Protein AF-A0A1A9ZFR9-F1 (afdb_monomer)

Organism: Glossina pallidipes (NCBI:txid7398)

Solvent-accessible surface area (backbone atoms only — not comparable to full-atom values): 8668 Å² total; per-residue (Å²): 141,77,87,86,92,84,90,82,83,82,72,75,74,71,78,72,75,77,77,80,56,54,76,72,30,44,42,69,51,41,51,52,49,42,54,73,74,37,48,95,50,54,90,53,54,63,42,47,57,58,61,72,74,86,90,61,99,68,95,73,93,77,91,70,95,68,90,69,82,75,36,41,26,24,57,50,59,76,65,60,48,71,72,50,46,37,72,64,68,42,72,54,62,69,62,41,51,54,51,47,51,52,52,53,52,53,47,54,52,47,52,53,51,50,52,57,49,51,54,49,51,53,52,49,54,53,53,54,57,58,59,65,70,75,73,81,128

Structure (mmCIF, N/CA/C/O backbone):
data_AF-A0A1A9ZFR9-F1
#
_entry.id   AF-A0A1A9ZFR9-F1
#
loop_
_atom_site.group_PDB
_atom_site.id
_atom_site.type_symbol
_atom_site.label_atom_id
_atom_site.label_alt_id
_atom_site.label_comp_id
_atom_site.label_asym_id
_atom_site.label_entity_id
_atom_site.label_seq_id
_atom_site.pdbx_PDB_ins_code
_atom_site.Cartn_x
_atom_site.Cartn_y
_atom_site.Cartn_z
_atom_site.occupancy
_atom_site.B_iso_or_equiv
_atom_site.auth_seq_id
_atom_site.auth_comp_id
_atom_site.auth_asym_id
_atom_site.auth_atom_id
_atom_site.pdbx_PDB_model_num
ATOM 1 N N . MET A 1 1 ? 39.515 40.453 -29.387 1.00 55.19 1 MET A N 1
ATOM 2 C CA . MET A 1 1 ? 38.392 40.257 -28.450 1.00 55.19 1 MET A CA 1
ATOM 3 C C . MET A 1 1 ? 37.375 39.399 -29.171 1.00 55.19 1 MET A C 1
ATOM 5 O O . MET A 1 1 ? 36.674 39.913 -30.027 1.00 55.19 1 MET A O 1
ATOM 9 N N . VAL A 1 2 ? 37.408 38.094 -28.926 1.00 42.50 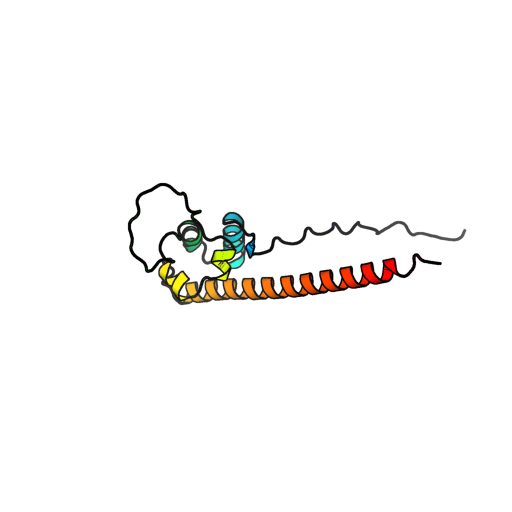2 VAL A N 1
ATOM 10 C CA . VAL A 1 2 ? 36.412 37.130 -29.407 1.00 42.50 2 VAL A CA 1
ATOM 11 C C . VAL A 1 2 ? 36.033 36.269 -28.208 1.00 42.50 2 VAL A C 1
ATOM 13 O O . VAL A 1 2 ? 36.889 35.969 -27.374 1.00 42.50 2 VAL A O 1
ATOM 16 N N . GLU A 1 3 ? 34.734 36.047 -28.077 1.00 44.72 3 GLU A N 1
ATOM 17 C CA . GLU A 1 3 ? 34.026 35.453 -26.945 1.00 44.72 3 GLU A CA 1
ATOM 18 C C . GLU A 1 3 ? 34.426 33.992 -26.698 1.00 44.72 3 GLU A C 1
ATOM 20 O O . GLU A 1 3 ? 34.912 33.331 -27.604 1.00 44.72 3 GLU A O 1
ATOM 25 N N . ASP A 1 4 ? 34.199 33.488 -25.479 1.00 33.16 4 ASP A N 1
ATOM 26 C CA . ASP A 1 4 ? 33.343 32.307 -25.306 1.00 33.16 4 ASP A CA 1
ATOM 27 C C . ASP A 1 4 ? 33.049 32.045 -23.822 1.00 33.16 4 ASP A C 1
ATOM 29 O O . ASP A 1 4 ? 33.881 31.610 -23.023 1.00 33.16 4 ASP A O 1
ATOM 33 N N . THR A 1 5 ? 31.805 32.345 -23.456 1.00 48.91 5 THR A N 1
ATOM 34 C CA . THR A 1 5 ? 31.205 32.059 -22.155 1.00 48.91 5 THR A CA 1
ATOM 35 C C . THR A 1 5 ? 30.488 30.722 -22.250 1.00 48.91 5 THR A C 1
ATOM 37 O O . THR A 1 5 ? 29.351 30.703 -22.698 1.00 48.91 5 THR A O 1
ATOM 40 N N . LEU A 1 6 ? 31.086 29.618 -21.791 1.00 41.97 6 LEU A N 1
ATOM 41 C CA . LEU A 1 6 ? 30.353 28.371 -21.517 1.00 41.97 6 LEU A CA 1
ATOM 42 C C . LEU A 1 6 ? 31.017 27.571 -20.386 1.00 41.97 6 LEU A C 1
ATOM 44 O O . LEU A 1 6 ? 31.750 26.616 -20.616 1.00 41.97 6 LEU A O 1
ATOM 48 N N . ASN A 1 7 ? 30.717 27.920 -19.134 1.00 39.72 7 ASN A N 1
ATOM 49 C CA . ASN A 1 7 ? 30.911 26.990 -18.020 1.00 39.72 7 ASN A CA 1
ATOM 50 C C . ASN A 1 7 ? 29.795 27.112 -16.984 1.00 39.72 7 ASN A C 1
ATOM 52 O O . ASN A 1 7 ? 30.015 27.528 -15.851 1.00 39.72 7 ASN A O 1
ATOM 56 N N . GLN A 1 8 ? 28.580 26.739 -17.375 1.00 41.72 8 GLN A N 1
ATOM 57 C CA . GLN A 1 8 ? 27.535 26.374 -16.427 1.00 41.72 8 GLN A CA 1
ATOM 58 C C . GLN A 1 8 ? 26.699 25.237 -17.009 1.00 41.72 8 GLN A C 1
ATOM 60 O O . GLN A 1 8 ? 26.061 25.393 -18.045 1.00 41.72 8 GLN A O 1
ATOM 65 N N . GLY A 1 9 ? 26.644 24.110 -16.291 1.00 37.25 9 GLY A N 1
ATOM 66 C CA . GLY A 1 9 ? 25.435 23.290 -16.317 1.00 37.25 9 GLY A CA 1
ATOM 67 C C . GLY A 1 9 ? 25.553 21.804 -16.633 1.00 37.25 9 GLY A C 1
ATOM 68 O O . GLY A 1 9 ? 24.588 21.252 -17.143 1.00 37.25 9 GLY A O 1
ATOM 69 N N . SER A 1 10 ? 26.618 21.095 -16.259 1.00 34.97 10 SER A N 1
ATOM 70 C CA . SER A 1 10 ? 26.511 19.638 -16.066 1.00 34.97 10 SER A CA 1
ATOM 71 C C . SER A 1 10 ? 26.351 19.320 -14.579 1.00 34.97 10 SER A C 1
ATOM 73 O O . SER A 1 10 ? 27.204 18.717 -13.932 1.00 34.97 10 SER A O 1
ATOM 75 N N . ARG A 1 11 ? 25.194 19.707 -14.012 1.00 37.78 11 ARG A N 1
ATOM 76 C CA . ARG A 1 11 ? 24.693 19.027 -12.810 1.00 37.78 11 ARG A CA 1
ATOM 77 C C . ARG A 1 11 ? 24.622 17.553 -13.175 1.00 37.78 11 ARG A C 1
ATOM 79 O O . ARG A 1 11 ? 23.746 17.158 -13.945 1.00 37.78 11 ARG A O 1
ATOM 86 N N . LEU A 1 12 ? 25.554 16.766 -12.644 1.00 47.75 12 LEU A N 1
ATOM 87 C CA . LEU A 1 12 ? 25.453 15.319 -12.563 1.00 47.75 12 LEU A CA 1
ATOM 88 C C . LEU A 1 12 ? 24.041 15.038 -12.061 1.00 47.75 12 LEU A C 1
ATOM 90 O O . LEU A 1 12 ? 23.736 15.283 -10.892 1.00 47.75 12 LEU A O 1
ATOM 94 N N . ARG A 1 13 ? 23.139 14.625 -12.961 1.00 39.50 13 ARG A N 1
ATOM 95 C CA . ARG A 1 13 ? 21.837 14.110 -12.561 1.00 39.50 13 ARG A CA 1
ATOM 96 C C . ARG A 1 13 ? 22.176 12.948 -11.651 1.00 39.50 13 ARG A C 1
ATOM 98 O O . ARG A 1 13 ? 22.610 11.903 -12.133 1.00 39.50 13 ARG A O 1
ATOM 105 N N . SER A 1 14 ? 22.061 13.185 -10.344 1.00 43.06 14 SER A N 1
ATOM 106 C CA . SER A 1 14 ? 22.122 12.149 -9.329 1.00 43.06 14 SER A CA 1
ATOM 107 C C . SER A 1 14 ? 21.295 11.006 -9.883 1.00 43.06 14 SER A C 1
ATOM 109 O O . SER A 1 14 ? 20.132 11.222 -10.242 1.00 43.06 14 SER A O 1
ATOM 111 N N . LYS A 1 15 ? 21.928 9.849 -10.106 1.00 50.97 15 LYS A N 1
ATOM 112 C CA . LYS A 1 15 ? 21.227 8.641 -10.528 1.00 50.97 15 LYS A CA 1
ATOM 113 C C . LYS A 1 15 ? 20.201 8.399 -9.431 1.00 50.97 15 LYS A C 1
ATOM 115 O O . LYS A 1 15 ? 20.553 7.855 -8.391 1.00 50.97 15 LYS A O 1
ATOM 120 N N . MET A 1 16 ? 18.980 8.909 -9.611 1.00 55.44 16 MET A N 1
ATOM 121 C CA . MET A 1 16 ? 17.917 8.781 -8.627 1.00 55.44 16 MET A CA 1
ATOM 122 C C . MET A 1 16 ? 17.800 7.290 -8.371 1.00 55.44 16 MET A C 1
ATOM 124 O O . MET A 1 16 ? 17.501 6.535 -9.301 1.00 55.44 16 MET A O 1
ATOM 128 N N . ALA A 1 17 ? 18.156 6.868 -7.157 1.00 69.56 17 ALA A N 1
ATOM 129 C CA . ALA A 1 17 ? 18.157 5.463 -6.805 1.00 69.56 17 ALA A CA 1
ATOM 130 C C . ALA A 1 17 ? 16.782 4.896 -7.160 1.00 69.56 17 ALA A C 1
ATOM 132 O O . ALA A 1 17 ? 15.749 5.500 -6.850 1.00 69.56 17 ALA A O 1
ATOM 133 N N . ARG A 1 18 ? 16.784 3.782 -7.896 1.00 76.88 18 ARG A N 1
ATOM 134 C CA . ARG A 1 18 ? 15.558 3.145 -8.369 1.00 76.88 18 ARG A CA 1
ATOM 135 C C . ARG A 1 18 ? 14.635 2.920 -7.165 1.00 76.88 18 ARG A C 1
ATOM 137 O O . ARG A 1 18 ? 15.104 2.375 -6.163 1.00 76.88 18 ARG A O 1
ATOM 144 N N . PRO A 1 19 ? 13.354 3.322 -7.226 1.00 86.00 19 PRO A N 1
ATOM 145 C CA . PRO A 1 19 ? 12.447 3.075 -6.119 1.00 86.00 19 PRO A CA 1
ATOM 146 C C . PRO A 1 19 ? 12.357 1.575 -5.847 1.00 86.00 19 PRO A C 1
ATOM 148 O O . PRO A 1 19 ? 12.279 0.771 -6.776 1.00 86.00 19 PRO A O 1
ATOM 151 N N . LYS A 1 20 ? 12.380 1.208 -4.567 1.00 90.38 20 LYS A N 1
ATOM 152 C CA . LYS A 1 20 ? 12.290 -0.183 -4.126 1.00 90.38 20 LYS A CA 1
ATOM 153 C C . LYS A 1 20 ? 10.976 -0.805 -4.637 1.00 90.38 20 LYS A C 1
ATOM 155 O O . LYS A 1 20 ? 9.918 -0.245 -4.334 1.00 90.38 20 LYS A O 1
ATOM 160 N N . PRO A 1 21 ? 11.013 -1.930 -5.377 1.00 92.19 21 PRO A N 1
ATOM 161 C CA . PRO A 1 21 ? 9.809 -2.631 -5.815 1.00 92.19 21 PRO A CA 1
ATOM 162 C C . PRO A 1 21 ? 8.914 -3.043 -4.644 1.00 92.19 21 PRO A C 1
ATOM 164 O O . PRO A 1 21 ? 9.419 -3.415 -3.580 1.00 92.19 21 PRO A O 1
ATOM 167 N N . VAL A 1 22 ? 7.592 -3.020 -4.844 1.00 94.25 22 VAL A N 1
ATOM 168 C CA . VAL A 1 22 ? 6.621 -3.297 -3.770 1.00 94.25 22 VAL A CA 1
ATOM 169 C C . VAL A 1 22 ? 6.784 -4.704 -3.205 1.00 94.25 22 VAL A C 1
ATOM 171 O O . VAL A 1 22 ? 6.717 -4.880 -1.996 1.00 94.25 22 VAL A O 1
ATOM 174 N N . TYR A 1 23 ? 7.102 -5.713 -4.019 1.00 90.56 23 TYR A N 1
ATOM 175 C CA . TYR A 1 23 ? 7.311 -7.083 -3.529 1.00 90.56 23 TYR A CA 1
ATOM 176 C C . TYR A 1 23 ? 8.512 -7.240 -2.568 1.00 90.56 23 TYR A C 1
ATOM 178 O O . TYR A 1 23 ? 8.639 -8.286 -1.924 1.00 90.56 23 TYR A O 1
ATOM 186 N N . LEU A 1 24 ? 9.379 -6.220 -2.462 1.00 91.75 24 LEU A N 1
ATOM 187 C CA . LEU A 1 24 ? 10.483 -6.134 -1.498 1.00 91.75 24 LEU A CA 1
ATOM 188 C C . LEU A 1 24 ? 10.168 -5.237 -0.294 1.00 91.75 24 LEU A C 1
ATOM 190 O O . LEU A 1 24 ? 11.008 -5.109 0.600 1.00 91.75 24 LEU A O 1
ATOM 194 N N . TRP A 1 25 ? 9.017 -4.562 -0.268 1.00 93.94 25 TRP A N 1
ATOM 195 C CA . TRP A 1 25 ? 8.675 -3.650 0.820 1.00 93.94 25 TRP A CA 1
ATOM 196 C C . TRP A 1 25 ? 8.579 -4.393 2.144 1.00 93.94 25 TRP A C 1
ATOM 198 O O . TRP A 1 25 ? 7.863 -5.391 2.272 1.00 93.94 25 TRP A O 1
ATOM 208 N N . THR A 1 26 ? 9.289 -3.854 3.132 1.00 91.19 26 THR A N 1
ATOM 209 C CA . THR A 1 26 ? 9.099 -4.239 4.525 1.00 91.19 26 THR A CA 1
ATOM 210 C C . THR A 1 26 ? 7.822 -3.598 5.047 1.00 91.19 26 THR A C 1
ATOM 212 O O . THR A 1 26 ? 7.164 -2.794 4.384 1.00 91.19 26 THR A O 1
ATOM 215 N N . VAL A 1 27 ? 7.474 -3.921 6.275 1.00 88.38 27 VAL A N 1
ATOM 216 C CA . VAL A 1 27 ? 6.274 -3.391 6.919 1.00 88.38 27 VAL A CA 1
ATOM 217 C C . VAL A 1 27 ? 6.431 -1.912 7.206 1.00 88.38 27 VAL A C 1
ATOM 219 O O . VAL A 1 27 ? 5.516 -1.133 6.967 1.00 88.38 27 VAL A O 1
ATOM 222 N N . THR A 1 28 ? 7.633 -1.487 7.585 1.00 90.88 28 THR A N 1
ATOM 223 C CA . THR A 1 28 ? 7.988 -0.071 7.673 1.00 90.88 28 THR A CA 1
ATOM 224 C C . THR A 1 28 ? 7.742 0.661 6.353 1.00 90.88 28 THR A C 1
ATOM 226 O O . THR A 1 28 ? 7.237 1.784 6.364 1.00 90.88 28 THR A O 1
ATOM 229 N N . ASP A 1 29 ? 8.066 0.044 5.213 1.00 94.25 29 ASP A N 1
ATOM 230 C CA . ASP A 1 29 ? 7.800 0.632 3.895 1.00 94.25 29 ASP A CA 1
ATOM 231 C C . ASP A 1 29 ? 6.286 0.736 3.631 1.00 94.25 29 ASP A C 1
ATOM 233 O O . ASP A 1 29 ? 5.805 1.793 3.214 1.00 94.25 29 ASP A O 1
ATOM 237 N N . VAL A 1 30 ? 5.518 -0.314 3.953 1.00 93.75 30 VAL A N 1
ATOM 238 C CA . VAL A 1 30 ? 4.048 -0.325 3.835 1.00 93.75 30 VAL A CA 1
ATOM 239 C C . VAL A 1 30 ? 3.402 0.730 4.734 1.00 93.75 30 VAL A C 1
ATOM 241 O O . VAL A 1 30 ? 2.520 1.452 4.281 1.00 93.75 30 VAL A O 1
ATOM 244 N N . LEU A 1 31 ? 3.857 0.895 5.975 1.00 92.75 31 LEU A N 1
ATOM 245 C CA . LEU A 1 31 ? 3.328 1.899 6.901 1.00 92.75 31 LEU A CA 1
ATOM 246 C C . LEU A 1 31 ? 3.668 3.325 6.469 1.00 92.75 31 LEU A C 1
ATOM 248 O O . LEU A 1 31 ? 2.839 4.225 6.608 1.00 92.75 31 LEU A O 1
ATOM 252 N N . LYS A 1 32 ? 4.866 3.548 5.914 1.00 94.00 32 LYS A N 1
ATOM 253 C CA . LYS A 1 32 ? 5.230 4.834 5.300 1.00 94.00 32 LYS A CA 1
ATOM 254 C C . LYS A 1 32 ? 4.317 5.148 4.119 1.00 94.00 32 LYS A C 1
ATOM 256 O O . LYS A 1 32 ? 3.817 6.268 4.020 1.00 94.00 32 LYS A O 1
ATOM 261 N N . TRP A 1 33 ? 4.081 4.166 3.249 1.00 96.12 33 TRP A N 1
ATOM 262 C CA . TRP A 1 33 ? 3.136 4.296 2.145 1.00 96.12 33 TRP A CA 1
ATOM 263 C C . TRP A 1 33 ? 1.721 4.599 2.658 1.00 96.12 33 TRP A C 1
ATOM 265 O O . TRP A 1 33 ? 1.116 5.579 2.227 1.00 96.12 33 TRP A O 1
ATOM 275 N N . TYR A 1 34 ? 1.238 3.839 3.641 1.00 95.62 34 TYR A N 1
ATOM 276 C CA . TYR A 1 34 ? -0.091 4.010 4.218 1.00 95.62 34 TYR A CA 1
ATOM 277 C C . TYR A 1 34 ? -0.261 5.406 4.816 1.00 95.62 34 TYR A C 1
ATOM 279 O O . TYR A 1 34 ? -1.216 6.101 4.499 1.00 95.62 34 TYR A O 1
ATOM 287 N N . ARG A 1 35 ? 0.701 5.882 5.613 1.00 95.00 35 ARG A N 1
ATOM 288 C CA . ARG A 1 35 ? 0.656 7.232 6.194 1.00 95.00 35 ARG A CA 1
ATOM 289 C C . ARG A 1 35 ? 0.610 8.326 5.127 1.00 95.00 35 ARG A C 1
ATOM 291 O O . ARG A 1 35 ? -0.055 9.336 5.320 1.00 95.00 35 ARG A O 1
ATOM 298 N N . ARG A 1 36 ? 1.320 8.131 4.013 1.00 96.56 36 ARG A N 1
ATOM 299 C CA . ARG A 1 36 ? 1.393 9.105 2.919 1.00 96.56 36 ARG A CA 1
ATOM 300 C C . ARG A 1 36 ? 0.119 9.155 2.077 1.00 96.56 36 ARG A C 1
ATOM 302 O O . ARG A 1 36 ? -0.248 10.232 1.625 1.00 96.56 36 ARG A O 1
ATOM 309 N N . HIS A 1 37 ? -0.503 8.007 1.826 1.00 96.69 37 HIS A N 1
ATOM 310 C CA . HIS A 1 37 ? -1.608 7.879 0.871 1.00 96.69 37 HIS A CA 1
ATOM 311 C C . HIS A 1 37 ? -2.980 7.739 1.540 1.00 96.69 37 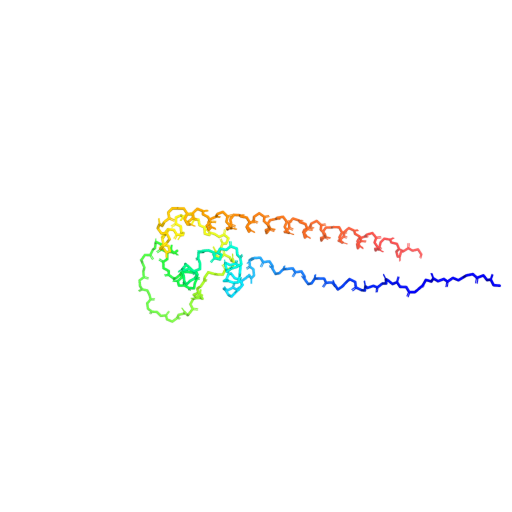HIS A C 1
ATOM 313 O O . HIS A 1 37 ? -3.979 8.174 0.987 1.00 96.69 37 HIS A O 1
ATOM 319 N N . CYS A 1 38 ? -3.020 7.186 2.749 1.00 96.06 38 CYS A N 1
ATOM 320 C CA . CYS A 1 38 ? -4.218 6.947 3.554 1.00 96.06 38 CYS A CA 1
ATOM 321 C C . CYS A 1 38 ? -4.180 7.761 4.865 1.00 96.06 38 CYS A C 1
ATOM 323 O O . CYS A 1 38 ? -4.643 7.290 5.903 1.00 96.06 38 CYS A O 1
ATOM 325 N N . GLY A 1 39 ? -3.588 8.962 4.850 1.00 92.69 39 GLY A N 1
ATOM 326 C CA . GLY A 1 39 ? -3.335 9.767 6.055 1.00 92.69 39 GLY A CA 1
ATOM 327 C C . GLY A 1 39 ? -4.594 10.117 6.859 1.00 92.69 39 GLY A C 1
ATOM 328 O O . GLY A 1 39 ? -4.569 10.060 8.087 1.00 92.69 39 GLY A O 1
ATOM 329 N N . GLU A 1 40 ? -5.716 10.366 6.180 1.00 94.38 40 GLU A N 1
ATOM 330 C CA . GLU A 1 40 ? -7.034 10.608 6.799 1.00 94.38 40 GLU A CA 1
ATOM 331 C C . GLU A 1 40 ? -7.578 9.380 7.557 1.00 94.38 40 GLU A C 1
ATOM 333 O O . GLU A 1 40 ? -8.466 9.482 8.400 1.00 94.38 40 GLU A O 1
ATOM 338 N N . TYR A 1 41 ? -6.997 8.207 7.301 1.00 94.88 41 TYR A N 1
ATOM 339 C CA . TYR A 1 41 ? -7.373 6.918 7.868 1.00 94.88 41 TYR A CA 1
ATOM 340 C C . TYR A 1 41 ? -6.300 6.365 8.818 1.00 94.88 41 TYR A C 1
ATOM 342 O O . TYR A 1 41 ? -6.178 5.147 8.991 1.00 94.88 41 TYR A O 1
ATOM 350 N N . CYS A 1 42 ? -5.513 7.242 9.455 1.00 89.81 42 CYS A N 1
ATOM 351 C CA . CYS A 1 42 ? -4.390 6.877 10.326 1.00 89.81 42 CYS A CA 1
ATOM 352 C C . CYS A 1 42 ? -4.770 5.915 11.467 1.00 89.81 42 CYS A C 1
ATOM 354 O O . CYS A 1 42 ? -3.960 5.063 11.832 1.00 89.81 42 CYS A O 1
ATOM 356 N N . LYS A 1 43 ? -6.016 5.969 11.959 1.00 91.00 43 LYS A N 1
ATOM 357 C CA . LYS A 1 43 ? -6.552 5.068 12.995 1.00 91.00 4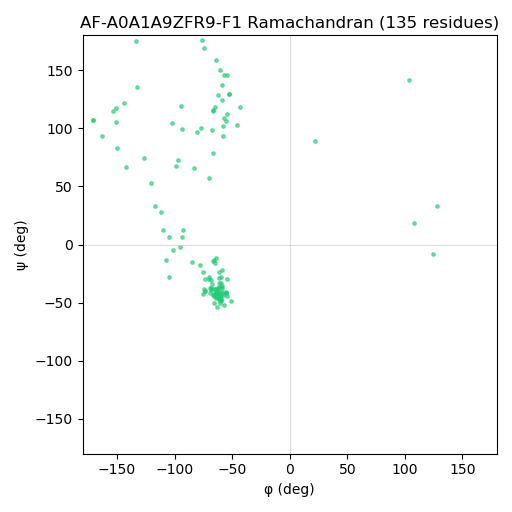3 LYS A CA 1
ATOM 358 C C . LYS A 1 43 ? -6.517 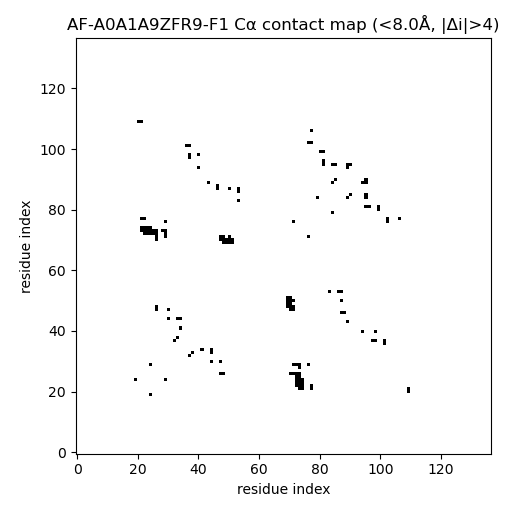3.579 12.628 1.00 91.00 43 LYS A C 1
ATOM 360 O O . LYS A 1 43 ? -6.527 2.744 13.522 1.00 91.00 43 LYS A O 1
ATOM 365 N N . TYR A 1 44 ? -6.448 3.239 11.338 1.00 92.75 44 TYR A N 1
ATOM 366 C CA . TYR A 1 44 ? -6.340 1.849 10.877 1.00 92.75 44 TYR A CA 1
ATOM 367 C C . TYR A 1 44 ? -4.895 1.404 10.608 1.00 92.75 44 TYR A C 1
ATOM 369 O O . TYR A 1 44 ? -4.676 0.244 10.276 1.00 92.75 44 TYR A O 1
ATOM 377 N N . SER A 1 45 ? -3.897 2.284 10.759 1.00 87.69 45 SER A N 1
ATOM 378 C CA . SER A 1 45 ? -2.485 1.948 10.493 1.00 87.69 45 SER A CA 1
ATOM 379 C C . SER A 1 45 ? -1.977 0.785 11.355 1.00 87.69 45 SER A C 1
ATOM 381 O O . SER A 1 45 ? -1.306 -0.112 10.848 1.00 87.69 45 SER A O 1
ATOM 383 N N . GLU A 1 46 ? -2.392 0.730 12.620 1.00 84.12 46 GLU A N 1
ATOM 384 C CA . GLU A 1 46 ? -2.089 -0.362 13.554 1.00 84.12 46 GLU A CA 1
ATOM 385 C C . GLU A 1 46 ? -2.638 -1.724 13.094 1.00 84.12 46 GLU A C 1
ATOM 387 O O . GLU A 1 46 ? -2.099 -2.769 13.455 1.00 84.12 46 GLU A O 1
ATOM 392 N N . LEU A 1 47 ? -3.679 -1.750 12.254 1.00 86.12 47 LEU A N 1
ATOM 393 C CA . LEU A 1 47 ? -4.213 -3.001 11.706 1.00 86.12 47 LEU A CA 1
ATOM 394 C C . LEU A 1 47 ? -3.248 -3.636 10.693 1.00 86.12 47 LEU A C 1
ATOM 396 O O . LEU A 1 47 ? -3.209 -4.857 10.569 1.00 86.12 47 LEU A O 1
ATOM 400 N N . PHE A 1 48 ? -2.423 -2.832 10.012 1.00 81.75 48 PHE A N 1
ATOM 401 C CA . PHE A 1 48 ? -1.393 -3.322 9.086 1.00 81.75 48 PHE A CA 1
ATOM 402 C C . PHE A 1 48 ? -0.175 -3.913 9.817 1.00 81.75 48 PHE A C 1
ATOM 404 O O . PHE A 1 48 ? 0.507 -4.775 9.261 1.00 81.75 48 PHE A O 1
ATOM 411 N N . LEU A 1 49 ? 0.055 -3.508 11.072 1.00 75.38 49 LEU A N 1
ATOM 412 C CA . LEU A 1 49 ? 1.013 -4.142 11.986 1.00 75.38 49 LEU A CA 1
ATOM 413 C C . LEU A 1 49 ? 0.468 -5.469 12.536 1.00 75.38 49 LEU A C 1
ATOM 415 O O . LEU A 1 49 ? 1.180 -6.466 12.609 1.00 75.38 49 LEU A O 1
ATOM 419 N N . LYS A 1 50 ? -0.819 -5.486 12.904 1.00 64.69 50 LYS A N 1
ATOM 420 C CA . LYS A 1 50 ? -1.451 -6.567 13.677 1.00 64.69 50 LYS A CA 1
ATOM 421 C C . LYS A 1 50 ? -2.133 -7.658 12.851 1.00 64.69 50 LYS A C 1
ATOM 423 O O . LYS A 1 50 ? -2.771 -8.520 13.446 1.00 64.69 50 LYS A O 1
ATOM 428 N N . ALA A 1 51 ? -2.018 -7.665 11.521 1.00 59.81 51 ALA A N 1
ATOM 429 C CA . ALA A 1 51 ? -2.676 -8.642 10.644 1.00 59.81 51 ALA A CA 1
ATOM 430 C C . ALA A 1 51 ? -2.090 -10.074 10.749 1.00 59.81 51 ALA A C 1
ATOM 432 O O . ALA A 1 51 ? -1.659 -10.667 9.765 1.00 59.81 51 ALA A O 1
ATOM 433 N N . LYS A 1 52 ? -2.092 -10.657 11.949 1.00 52.75 52 LYS A N 1
ATOM 434 C CA . LYS A 1 52 ? -2.021 -12.094 12.207 1.00 52.75 52 LYS A CA 1
ATOM 435 C C . LYS A 1 52 ? -3.458 -12.593 12.350 1.00 52.75 52 LYS A C 1
ATOM 437 O O . LYS A 1 52 ? -4.169 -12.156 13.245 1.00 52.75 52 LYS A O 1
ATOM 442 N N . GLY A 1 53 ? -3.892 -13.510 11.489 1.00 50.19 53 GLY A N 1
ATOM 443 C CA . GLY A 1 53 ? -5.077 -14.335 11.778 1.00 50.19 53 GLY A CA 1
ATOM 444 C C . GLY A 1 53 ? -6.217 -14.318 10.762 1.00 50.19 53 GLY A C 1
ATOM 445 O O . GLY A 1 53 ? -7.095 -15.163 10.857 1.00 50.19 53 GLY A O 1
ATOM 446 N N . TYR A 1 54 ? -6.199 -13.451 9.746 1.00 48.62 54 TYR A N 1
ATOM 447 C CA . TYR A 1 54 ? -7.265 -13.428 8.730 1.00 48.62 54 TYR A CA 1
ATOM 448 C C . TYR A 1 54 ? -6.885 -14.041 7.379 1.00 48.62 54 TYR A C 1
ATOM 450 O O . TYR A 1 54 ? -7.673 -14.034 6.439 1.00 48.62 54 TYR A O 1
ATOM 458 N N . ILE A 1 55 ? -5.710 -14.651 7.264 1.00 50.53 55 ILE A N 1
ATOM 459 C CA . ILE A 1 55 ? -5.314 -15.414 6.073 1.00 50.53 55 ILE A CA 1
ATOM 460 C C . ILE A 1 55 ? -5.026 -16.860 6.495 1.00 50.53 55 ILE A C 1
ATOM 462 O O . ILE A 1 55 ? -3.948 -17.371 6.255 1.00 50.53 55 ILE A O 1
ATOM 466 N N . GLN A 1 56 ? -5.969 -17.510 7.186 1.00 39.47 56 GLN A N 1
ATOM 467 C CA . GLN A 1 56 ? -5.983 -18.970 7.337 1.00 39.47 56 GLN A CA 1
ATOM 468 C C . GLN A 1 56 ? -7.378 -19.433 7.803 1.00 39.47 56 GLN A C 1
ATOM 470 O O . GLN A 1 56 ? -7.665 -19.488 8.994 1.00 39.47 56 GLN A O 1
ATOM 475 N N . HIS A 1 57 ? -8.266 -19.802 6.875 1.00 43.56 57 HIS A N 1
ATOM 476 C CA . HIS A 1 57 ? -9.383 -20.696 7.206 1.00 43.56 57 HIS A CA 1
ATOM 477 C C . HIS A 1 57 ? -8.887 -22.148 7.142 1.00 43.56 57 HIS A C 1
ATOM 479 O O . HIS A 1 57 ? -9.313 -22.892 6.277 1.00 43.56 57 HIS A O 1
ATOM 485 N N . THR A 1 58 ? -7.978 -22.556 8.030 1.00 39.50 58 THR A N 1
ATOM 486 C CA . THR A 1 58 ? -7.746 -23.977 8.355 1.00 39.50 58 THR A CA 1
ATOM 487 C C . THR A 1 58 ? -7.252 -24.058 9.796 1.00 39.50 58 THR A C 1
ATOM 489 O O . THR A 1 58 ? -6.126 -23.679 10.106 1.00 39.50 58 THR A O 1
ATOM 492 N N . LYS A 1 59 ? -8.140 -24.504 10.687 1.00 46.72 59 LYS A N 1
ATOM 493 C CA . LYS A 1 59 ? -7.857 -24.798 12.093 1.00 46.72 59 LYS A CA 1
ATOM 494 C C . LYS A 1 59 ? -6.903 -25.994 12.186 1.00 46.72 59 LYS A C 1
ATOM 496 O O . LYS A 1 59 ? -7.334 -27.102 11.899 1.00 46.72 59 LYS A O 1
ATOM 501 N N . THR A 1 60 ? -5.689 -25.787 12.683 1.00 34.84 60 THR A N 1
ATOM 502 C CA . THR A 1 60 ? -4.910 -26.812 13.402 1.00 34.84 60 THR A CA 1
ATOM 503 C C . THR A 1 60 ? -3.995 -26.111 14.410 1.00 34.84 60 THR A C 1
ATOM 505 O O . THR A 1 60 ? -3.145 -25.324 13.990 1.00 34.84 60 THR A O 1
ATOM 508 N N . PRO A 1 61 ? -4.151 -26.342 15.726 1.00 51.12 61 PRO A N 1
ATOM 509 C CA . PRO A 1 61 ? -3.251 -25.797 16.729 1.00 51.12 61 PRO A CA 1
ATOM 510 C C . PRO A 1 61 ? -1.999 -26.677 16.791 1.00 51.12 61 PRO A C 1
ATOM 512 O O . PRO A 1 61 ? -1.996 -27.710 17.452 1.00 51.12 61 PRO A O 1
ATOM 515 N N . VAL A 1 62 ? -0.936 -26.286 16.091 1.00 45.44 62 VAL A N 1
ATOM 516 C CA . VAL A 1 62 ? 0.401 -26.840 16.340 1.00 45.44 62 VAL A CA 1
ATOM 517 C C . VAL A 1 62 ? 1.173 -25.809 17.146 1.00 45.44 62 VAL A C 1
ATOM 519 O O . VAL A 1 62 ? 1.581 -24.763 16.648 1.00 45.44 62 VAL A O 1
ATOM 522 N N . ALA A 1 63 ? 1.306 -26.102 18.434 1.00 55.75 63 ALA A N 1
ATOM 523 C CA . ALA A 1 63 ? 2.204 -25.415 19.338 1.00 55.75 63 ALA A CA 1
ATOM 524 C C . ALA A 1 63 ? 3.622 -25.923 19.071 1.00 55.75 63 ALA A C 1
ATOM 526 O O . ALA A 1 63 ? 3.952 -27.015 19.514 1.00 55.75 63 ALA A O 1
ATOM 527 N N . SER A 1 64 ? 4.431 -25.176 18.320 1.00 45.28 64 SER A N 1
ATOM 528 C CA . SER A 1 64 ? 5.900 -25.278 18.287 1.00 45.28 64 SER A CA 1
ATOM 529 C C . SER A 1 64 ? 6.458 -24.101 17.484 1.00 45.28 64 SER A C 1
ATOM 531 O O . SER A 1 64 ? 6.286 -24.047 16.274 1.00 45.28 64 SER A O 1
ATOM 533 N N . THR A 1 65 ? 7.063 -23.144 18.187 1.00 50.56 65 THR A N 1
ATOM 534 C CA . THR A 1 65 ? 8.226 -22.343 17.755 1.00 50.56 65 THR A CA 1
ATOM 535 C C . THR A 1 65 ? 8.496 -22.232 16.249 1.00 50.56 65 THR A C 1
ATOM 537 O O . THR A 1 65 ? 9.323 -22.956 15.706 1.00 50.56 65 THR A O 1
ATOM 540 N N . GLU A 1 66 ? 7.897 -21.232 15.613 1.00 49.56 66 GLU A N 1
ATOM 541 C CA . GLU A 1 66 ? 8.518 -20.523 14.494 1.00 49.56 66 GLU A CA 1
ATOM 542 C C . GLU A 1 66 ? 7.901 -19.121 14.470 1.00 49.56 66 GLU A C 1
ATOM 544 O O . GLU A 1 66 ? 6.686 -18.966 14.315 1.00 49.56 66 GLU A O 1
ATOM 549 N N . GLU A 1 67 ? 8.705 -18.085 14.715 1.00 50.03 67 GLU A N 1
ATOM 550 C CA . GLU A 1 67 ? 8.287 -16.695 14.531 1.00 50.03 67 GLU A CA 1
ATOM 551 C C . GLU A 1 67 ? 8.057 -16.439 13.034 1.00 50.03 67 GLU A C 1
ATOM 553 O O . GLU A 1 67 ? 8.899 -15.901 12.322 1.00 50.03 67 GLU A O 1
ATOM 558 N N . LEU A 1 68 ? 6.906 -16.888 12.533 1.00 48.16 68 LEU A N 1
ATOM 559 C CA . LEU A 1 68 ? 6.458 -16.640 11.172 1.00 48.16 68 LEU A CA 1
ATOM 560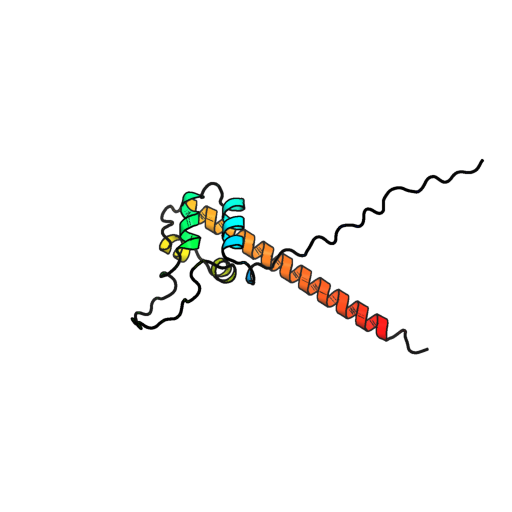 C C . LEU A 1 68 ? 6.236 -15.131 11.041 1.00 48.16 68 LEU A C 1
ATOM 562 O O . LEU A 1 68 ? 5.395 -14.624 11.786 1.00 48.16 68 LEU A O 1
ATOM 566 N N . PRO A 1 69 ? 6.953 -14.408 10.159 1.00 44.09 69 PRO A N 1
ATOM 567 C CA . PRO A 1 69 ? 7.055 -12.958 10.235 1.00 44.09 69 PRO A CA 1
ATOM 568 C C . PRO A 1 69 ? 5.664 -12.330 10.185 1.00 44.09 69 PRO A C 1
ATOM 570 O O . PRO A 1 69 ? 4.952 -12.373 9.178 1.00 44.09 69 PRO A O 1
ATOM 573 N N . ASN A 1 70 ? 5.284 -11.809 11.347 1.00 54.94 70 ASN A N 1
ATOM 574 C CA . ASN A 1 70 ? 4.113 -10.994 11.600 1.00 54.94 70 ASN A CA 1
ATOM 575 C C . ASN A 1 70 ? 4.248 -9.739 10.728 1.00 54.94 70 ASN A C 1
ATOM 577 O O . ASN A 1 70 ? 5.377 -9.307 10.532 1.00 54.94 70 ASN A O 1
ATOM 581 N N . GLU A 1 71 ? 3.127 -9.139 10.300 1.00 58.78 71 GLU A N 1
ATOM 582 C CA . GLU A 1 71 ? 3.007 -7.817 9.642 1.00 58.78 71 GLU A CA 1
ATOM 583 C C . GLU A 1 71 ? 2.763 -7.834 8.098 1.00 58.78 71 GLU A C 1
ATOM 585 O O . GLU A 1 71 ? 3.311 -8.644 7.344 1.00 58.78 71 GLU A O 1
ATOM 590 N N . ILE A 1 72 ? 1.923 -6.911 7.586 1.00 67.94 72 ILE A N 1
ATOM 591 C CA . ILE A 1 72 ? 1.663 -6.760 6.136 1.00 67.94 72 ILE A CA 1
ATOM 592 C C . ILE A 1 72 ? 2.935 -6.249 5.439 1.00 67.94 72 ILE A C 1
ATOM 594 O O . ILE A 1 72 ? 3.210 -5.051 5.400 1.00 67.94 72 ILE A O 1
ATOM 598 N N . THR A 1 73 ? 3.701 -7.157 4.837 1.00 84.75 73 THR A N 1
ATOM 599 C CA . THR A 1 73 ? 4.763 -6.814 3.875 1.00 84.75 73 THR A CA 1
ATOM 600 C C . THR A 1 73 ? 4.163 -6.392 2.532 1.00 84.75 73 THR A C 1
ATOM 602 O O . THR A 1 73 ? 2.975 -6.602 2.264 1.00 84.75 73 THR A O 1
ATOM 605 N N . GLY A 1 74 ? 4.970 -5.836 1.625 1.00 83.25 74 GLY A N 1
ATOM 606 C CA . GLY A 1 74 ? 4.457 -5.436 0.311 1.00 83.25 74 GLY A CA 1
ATOM 607 C C . GLY A 1 74 ? 3.865 -6.588 -0.506 1.00 83.25 74 GLY A C 1
ATOM 608 O O . GLY A 1 74 ? 2.905 -6.383 -1.244 1.00 83.25 74 GLY A O 1
ATOM 609 N N . ARG A 1 75 ? 4.336 -7.827 -0.304 1.00 86.12 75 ARG A N 1
ATOM 610 C CA . ARG A 1 75 ? 3.719 -9.028 -0.896 1.00 86.12 75 ARG A CA 1
ATOM 611 C C . ARG A 1 75 ? 2.289 -9.249 -0.401 1.00 86.12 75 ARG A C 1
ATOM 613 O O . ARG A 1 75 ? 1.418 -9.604 -1.190 1.00 86.12 75 ARG A O 1
ATOM 620 N N . ALA A 1 76 ? 2.040 -9.034 0.891 1.00 85.62 76 ALA A N 1
ATOM 621 C CA . ALA A 1 76 ? 0.702 -9.130 1.462 1.00 85.62 76 ALA A CA 1
ATOM 622 C C . ALA A 1 76 ? -0.191 -7.977 0.972 1.00 85.62 76 ALA A C 1
ATOM 624 O O . ALA A 1 76 ? -1.321 -8.227 0.559 1.00 85.62 76 ALA A O 1
ATOM 625 N N . LEU A 1 77 ? 0.332 -6.746 0.901 1.00 89.81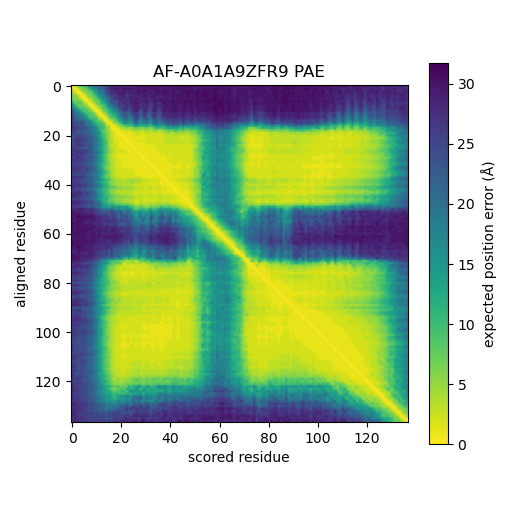 77 LEU A N 1
ATOM 626 C CA . LEU A 1 77 ? -0.385 -5.571 0.381 1.00 89.81 77 LEU A CA 1
ATOM 627 C C . LEU A 1 77 ? -0.917 -5.789 -1.052 1.00 89.81 77 LEU A C 1
ATOM 629 O O . LEU A 1 77 ? -2.069 -5.468 -1.360 1.00 89.81 77 LEU A O 1
ATOM 633 N N . LEU A 1 78 ? -0.110 -6.408 -1.920 1.00 88.62 78 LEU A N 1
ATOM 634 C CA . LEU A 1 78 ? -0.496 -6.749 -3.296 1.00 88.62 78 LEU A CA 1
ATOM 635 C C . LEU A 1 78 ? -1.602 -7.818 -3.386 1.00 88.62 78 LEU A C 1
ATOM 637 O O . LEU A 1 78 ? -2.215 -7.958 -4.440 1.00 88.62 78 LEU A O 1
ATOM 641 N N . ARG A 1 79 ? -1.903 -8.535 -2.295 1.00 88.00 79 ARG A N 1
ATOM 642 C CA . ARG A 1 79 ? -2.934 -9.588 -2.235 1.00 88.00 79 ARG A CA 1
ATOM 643 C C . ARG A 1 79 ? -4.194 -9.195 -1.463 1.00 88.00 79 ARG A C 1
ATOM 645 O O . ARG A 1 79 ? -5.191 -9.904 -1.567 1.00 88.00 79 ARG A O 1
ATOM 652 N N . ILE A 1 80 ? -4.169 -8.096 -0.701 1.00 89.31 80 ILE A N 1
ATOM 653 C CA . ILE A 1 80 ? -5.340 -7.601 0.043 1.00 89.31 80 ILE A CA 1
ATOM 654 C C . ILE A 1 80 ? -6.528 -7.405 -0.912 1.00 89.31 80 ILE A C 1
ATOM 656 O O . ILE A 1 80 ? -6.362 -7.052 -2.074 1.00 89.31 80 ILE A O 1
ATOM 660 N N . ASN A 1 81 ? -7.739 -7.642 -0.434 1.00 90.31 81 ASN A N 1
ATOM 661 C CA . ASN A 1 81 ? -8.983 -7.305 -1.121 1.00 90.31 81 ASN A CA 1
ATOM 662 C C . ASN A 1 81 ? -9.933 -6.620 -0.132 1.00 90.31 81 ASN A C 1
ATOM 664 O O . ASN A 1 81 ? -9.619 -6.539 1.060 1.00 90.31 81 ASN A O 1
ATOM 668 N N . ASP A 1 82 ? -11.083 -6.146 -0.610 1.00 91.31 82 ASP A N 1
ATOM 669 C CA . ASP A 1 82 ? -12.098 -5.509 0.241 1.00 91.31 82 ASP A CA 1
ATOM 670 C C . ASP A 1 82 ? -12.451 -6.383 1.460 1.00 91.31 82 ASP A C 1
ATOM 672 O O . ASP A 1 82 ? -12.326 -5.945 2.603 1.00 91.31 82 ASP A O 1
ATOM 676 N N . SER A 1 83 ? -12.728 -7.672 1.240 1.00 90.25 83 SER A N 1
ATOM 677 C CA . SER A 1 83 ? -13.047 -8.621 2.315 1.00 90.25 83 SER A CA 1
ATOM 678 C C . SER A 1 83 ? -11.909 -8.804 3.324 1.00 90.25 83 SER A C 1
ATOM 680 O O . SER A 1 83 ? -12.148 -9.120 4.486 1.00 90.25 83 SER A O 1
ATOM 682 N N . SER A 1 84 ? -10.651 -8.633 2.916 1.00 90.31 84 SER A N 1
ATOM 683 C CA . SER A 1 84 ? -9.501 -8.678 3.824 1.00 90.31 84 SER A CA 1
ATOM 684 C C . SER A 1 84 ? -9.420 -7.421 4.683 1.00 90.31 84 SER A C 1
ATOM 686 O O . SER A 1 84 ? -9.171 -7.543 5.876 1.00 90.31 84 SER A O 1
ATOM 688 N N . LEU A 1 85 ? -9.698 -6.240 4.121 1.00 92.88 85 LEU A N 1
ATOM 689 C CA . LEU A 1 85 ? -9.757 -4.988 4.884 1.00 92.88 85 LEU A CA 1
ATOM 690 C C . LEU A 1 85 ? -10.901 -5.001 5.903 1.00 92.88 85 LEU A C 1
ATOM 692 O O . LEU A 1 85 ? -10.707 -4.596 7.047 1.00 92.88 85 LEU A O 1
ATOM 696 N N . GLN A 1 86 ? -12.072 -5.512 5.513 1.00 93.38 86 GLN A N 1
ATOM 697 C CA . GLN A 1 86 ? -13.198 -5.674 6.431 1.00 93.38 86 GLN A CA 1
ATOM 698 C C . GLN A 1 86 ? -12.821 -6.607 7.584 1.00 93.38 86 GLN A C 1
ATOM 700 O O . GLN A 1 86 ? -12.942 -6.243 8.747 1.00 93.38 86 GLN A O 1
ATOM 705 N N . ARG A 1 87 ? -12.266 -7.778 7.263 1.00 88.00 87 ARG A N 1
ATOM 706 C CA . ARG A 1 87 ? -11.804 -8.756 8.252 1.00 88.00 87 ARG A CA 1
ATOM 707 C C . ARG A 1 87 ? -10.716 -8.212 9.182 1.00 88.00 87 ARG A C 1
ATOM 709 O O . ARG A 1 87 ? -10.708 -8.543 10.358 1.00 88.00 87 ARG A O 1
ATOM 716 N N . MET A 1 88 ? -9.847 -7.323 8.705 1.00 87.81 88 MET A N 1
ATOM 717 C CA . MET A 1 88 ? -8.870 -6.626 9.552 1.00 87.81 88 MET A CA 1
ATOM 718 C C . MET A 1 88 ? -9.511 -5.667 10.574 1.00 87.81 88 MET A C 1
ATOM 720 O O . MET A 1 88 ? -8.807 -5.234 11.481 1.00 87.81 88 MET A O 1
ATOM 724 N N . GLY A 1 89 ? -10.804 -5.340 10.454 1.00 90.69 89 GLY A N 1
ATOM 725 C CA . GLY A 1 89 ? -11.533 -4.432 11.349 1.00 90.69 89 GLY A CA 1
ATOM 726 C C . GLY A 1 89 ? -11.875 -3.070 10.734 1.00 90.69 89 GLY A C 1
ATOM 727 O O . GLY A 1 89 ? -12.121 -2.105 11.457 1.00 90.69 89 GLY A O 1
ATOM 728 N N . ILE A 1 90 ? -11.855 -2.944 9.400 1.00 94.44 90 ILE A N 1
ATOM 729 C CA . ILE A 1 90 ? -12.247 -1.716 8.689 1.00 94.44 90 ILE A CA 1
ATOM 730 C C . ILE A 1 90 ? -13.709 -1.844 8.231 1.00 94.44 90 ILE A C 1
ATOM 732 O O . ILE A 1 90 ? -14.008 -2.029 7.049 1.00 94.44 90 ILE A O 1
ATOM 736 N N . ASP A 1 91 ? -14.637 -1.752 9.184 1.00 94.62 91 ASP A N 1
ATOM 737 C CA . ASP A 1 91 ? -16.069 -1.987 8.933 1.00 94.62 91 ASP A CA 1
ATOM 738 C C . ASP A 1 91 ? -16.755 -0.847 8.168 1.00 94.62 91 ASP A C 1
ATOM 740 O O . ASP A 1 91 ? -17.685 -1.076 7.395 1.00 94.62 91 ASP A O 1
ATOM 744 N N . ASN A 1 92 ? -16.279 0.394 8.329 1.00 97.31 92 ASN A N 1
ATOM 745 C CA . ASN A 1 92 ? -16.842 1.542 7.620 1.00 97.31 92 ASN A CA 1
ATOM 746 C C . ASN A 1 92 ? -16.580 1.428 6.108 1.00 97.31 92 ASN A C 1
ATOM 748 O O . ASN A 1 92 ? -15.434 1.502 5.662 1.00 97.31 92 ASN A O 1
ATOM 752 N N . ASN A 1 93 ? -17.659 1.301 5.331 1.00 96.94 93 ASN A N 1
ATOM 753 C CA . ASN A 1 93 ? -17.603 1.085 3.884 1.00 96.94 93 ASN A CA 1
ATOM 754 C C . ASN A 1 93 ? -16.874 2.208 3.137 1.00 96.94 93 ASN A C 1
ATOM 756 O O . ASN A 1 93 ? -16.033 1.917 2.296 1.00 96.94 93 ASN A O 1
ATOM 760 N N . CYS A 1 94 ? -17.138 3.474 3.472 1.00 97.31 94 CYS A N 1
ATOM 761 C CA . CYS A 1 94 ? -16.499 4.618 2.816 1.00 97.31 94 CYS A CA 1
ATOM 762 C C . CYS A 1 94 ? -14.984 4.630 3.070 1.00 97.31 94 CYS A C 1
ATOM 764 O O . CYS A 1 94 ? -14.185 4.773 2.144 1.00 97.31 94 CYS A O 1
ATOM 766 N N . HIS A 1 95 ? -14.563 4.399 4.319 1.00 97.75 95 HIS A N 1
ATOM 767 C CA . HIS A 1 95 ? -13.138 4.334 4.653 1.00 97.75 95 HIS A CA 1
ATOM 768 C C . HIS A 1 95 ? -12.450 3.167 3.945 1.00 97.75 95 HIS A C 1
ATOM 770 O O . HIS A 1 95 ? -11.366 3.330 3.384 1.00 97.75 95 HIS A O 1
ATOM 776 N N . ARG A 1 96 ? -13.088 1.992 3.957 1.00 97.38 96 ARG A N 1
ATOM 777 C CA . ARG A 1 96 ? -12.563 0.790 3.313 1.00 97.38 96 ARG A CA 1
ATOM 778 C C . ARG A 1 96 ? -12.410 0.983 1.811 1.00 97.38 96 ARG A C 1
ATOM 780 O O . ARG A 1 96 ? -11.357 0.658 1.273 1.00 97.38 96 ARG A O 1
ATOM 787 N N . GLU A 1 97 ? -13.405 1.575 1.161 1.00 97.38 97 GLU A N 1
ATOM 788 C CA . GLU A 1 97 ? -13.378 1.881 -0.267 1.00 97.38 97 GLU A CA 1
ATOM 789 C C . GLU A 1 97 ? -12.255 2.872 -0.615 1.00 97.38 97 GLU A C 1
ATOM 791 O O . GLU A 1 97 ? -11.521 2.669 -1.582 1.00 97.38 97 GLU A O 1
ATOM 796 N N . ASN A 1 98 ? -12.052 3.909 0.203 1.00 97.88 98 ASN A N 1
ATOM 797 C CA . ASN A 1 98 ? -10.969 4.874 0.006 1.00 97.88 98 ASN A CA 1
ATOM 798 C C . ASN A 1 98 ? -9.580 4.245 0.173 1.00 97.88 98 ASN A C 1
ATOM 800 O O . ASN A 1 98 ? -8.703 4.456 -0.664 1.00 97.88 98 ASN A O 1
ATOM 804 N N . ILE A 1 99 ? -9.382 3.414 1.197 1.00 96.88 99 ILE A N 1
ATOM 805 C CA . ILE A 1 99 ? -8.126 2.671 1.384 1.00 96.88 99 ILE A CA 1
ATOM 806 C C . ILE A 1 99 ? -7.913 1.684 0.230 1.00 96.88 99 ILE A C 1
ATOM 808 O O . ILE A 1 99 ? -6.805 1.562 -0.297 1.00 96.88 99 ILE A O 1
ATOM 812 N N . TRP A 1 100 ? -8.974 1.002 -0.205 1.00 97.12 100 TRP A N 1
ATOM 813 C CA . TRP A 1 100 ? -8.925 0.076 -1.329 1.00 97.12 100 TRP A CA 1
ATOM 814 C C . TRP A 1 100 ? -8.508 0.767 -2.631 1.00 97.12 100 TRP A C 1
ATOM 816 O O . TRP A 1 100 ? -7.624 0.266 -3.330 1.00 97.12 100 TRP A O 1
ATOM 826 N N . ARG A 1 101 ? -9.059 1.953 -2.921 1.00 97.62 101 ARG A N 1
ATOM 827 C CA . ARG A 1 101 ? -8.644 2.789 -4.059 1.00 97.62 101 ARG A CA 1
ATOM 828 C C . ARG A 1 101 ? -7.141 3.072 -4.046 1.00 97.62 101 ARG A C 1
ATOM 830 O O . ARG A 1 101 ? -6.491 2.936 -5.084 1.00 97.62 101 ARG A O 1
ATOM 837 N N . GLU A 1 102 ? -6.568 3.416 -2.894 1.00 97.75 102 GLU A N 1
ATOM 838 C CA . GLU A 1 102 ? -5.123 3.655 -2.793 1.00 97.75 102 GLU A CA 1
ATOM 839 C C . GLU A 1 102 ? -4.301 2.378 -3.027 1.00 97.75 102 GLU A C 1
ATOM 841 O O . GLU A 1 102 ? -3.281 2.430 -3.720 1.00 97.75 102 GLU A O 1
ATOM 846 N N . ILE A 1 103 ? -4.754 1.216 -2.538 1.00 96.25 103 ILE A N 1
ATOM 847 C CA . ILE A 1 103 ? -4.096 -0.077 -2.806 1.00 96.25 103 ILE A CA 1
ATOM 848 C C . ILE A 1 103 ? -4.089 -0.381 -4.310 1.00 96.25 103 ILE A C 1
ATOM 850 O O . ILE A 1 103 ? -3.044 -0.731 -4.863 1.00 96.25 103 ILE A O 1
ATOM 854 N N . VAL A 1 104 ? -5.224 -0.213 -4.994 1.00 96.88 104 VAL A N 1
ATOM 855 C CA . VAL A 1 104 ? -5.331 -0.435 -6.447 1.00 96.88 104 VAL A CA 1
ATOM 856 C C . VAL A 1 104 ? -4.429 0.532 -7.216 1.00 96.88 104 VAL A C 1
ATOM 858 O O . VAL A 1 104 ? -3.692 0.112 -8.108 1.00 96.88 104 VAL A O 1
ATOM 861 N N . LYS A 1 105 ? -4.400 1.811 -6.828 1.00 96.81 105 LYS A N 1
ATOM 862 C CA . LYS A 1 105 ? -3.494 2.810 -7.413 1.00 96.81 105 LYS A CA 1
ATOM 863 C C . LYS A 1 105 ? -2.026 2.397 -7.273 1.00 96.81 105 LYS A C 1
ATOM 865 O O . LYS A 1 105 ? -1.250 2.534 -8.219 1.00 96.81 105 LYS A O 1
ATOM 870 N N . GLN A 1 106 ? -1.639 1.863 -6.114 1.00 96.94 106 GLN A N 1
ATOM 871 C CA . GLN A 1 106 ? -0.278 1.383 -5.884 1.00 96.94 106 GLN A CA 1
ATOM 872 C C . GLN A 1 106 ? 0.059 0.146 -6.734 1.00 96.94 106 GLN A C 1
ATOM 874 O O . GLN A 1 106 ? 1.199 0.037 -7.187 1.00 96.94 106 GLN A O 1
ATOM 879 N N . ARG A 1 107 ? -0.903 -0.745 -7.008 1.00 95.38 107 ARG A N 1
ATOM 880 C CA . ARG A 1 107 ? -0.717 -1.882 -7.933 1.00 95.38 107 ARG A CA 1
ATOM 881 C C . ARG A 1 107 ? -0.441 -1.411 -9.350 1.00 95.38 107 ARG A C 1
ATOM 883 O O . ARG A 1 107 ? 0.627 -1.698 -9.866 1.00 95.38 107 ARG A O 1
ATOM 890 N N . LEU A 1 108 ? -1.310 -0.560 -9.896 1.00 96.62 108 LEU A N 1
ATOM 891 C CA . LEU A 1 108 ? -1.129 0.001 -11.240 1.00 96.62 108 LEU A CA 1
ATOM 892 C C . LEU A 1 108 ? 0.220 0.712 -11.382 1.00 96.62 108 LEU A C 1
ATOM 894 O O . LEU A 1 108 ? 0.923 0.550 -12.375 1.00 96.62 108 LEU A O 1
ATOM 898 N N . LYS A 1 109 ? 0.620 1.481 -10.362 1.00 95.06 109 LYS A N 1
ATOM 899 C CA . LYS A 1 109 ? 1.936 2.125 -10.341 1.00 95.06 109 LYS A CA 1
ATOM 900 C C . LYS A 1 109 ? 3.079 1.107 -10.358 1.00 95.06 109 LYS A C 1
ATOM 902 O O . LYS A 1 109 ? 4.094 1.369 -10.995 1.00 95.06 109 LYS A O 1
ATOM 907 N N . THR A 1 110 ? 2.932 -0.006 -9.647 1.00 93.25 110 THR A N 1
ATOM 908 C CA . THR A 1 110 ? 3.925 -1.088 -9.616 1.00 93.25 110 THR A CA 1
ATOM 909 C C . THR A 1 110 ? 4.035 -1.733 -10.991 1.00 93.25 110 THR A C 1
ATOM 911 O O . THR A 1 110 ? 5.131 -1.747 -11.540 1.00 93.25 110 THR A O 1
ATOM 914 N N . ASP A 1 111 ? 2.908 -2.109 -11.594 1.00 94.06 111 ASP A N 1
ATOM 915 C CA . ASP A 1 111 ? 2.857 -2.743 -12.915 1.00 94.06 111 ASP A CA 1
ATOM 916 C C . ASP A 1 111 ? 3.476 -1.840 -13.994 1.00 94.06 111 ASP A C 1
ATOM 918 O O . ASP A 1 111 ? 4.345 -2.264 -14.753 1.00 94.06 111 ASP A O 1
ATOM 922 N N . ILE A 1 112 ? 3.113 -0.549 -14.017 1.00 94.75 112 ILE A N 1
ATOM 923 C CA . ILE A 1 112 ? 3.693 0.430 -14.951 1.00 94.75 112 ILE A CA 1
ATOM 924 C C . ILE A 1 112 ? 5.209 0.542 -14.756 1.00 94.75 112 ILE A C 1
ATOM 926 O O . ILE A 1 112 ? 5.960 0.651 -15.726 1.00 94.75 112 ILE A O 1
ATOM 930 N N . MET A 1 113 ? 5.684 0.563 -13.510 1.00 90.50 113 MET A N 1
ATOM 931 C CA . MET A 1 113 ? 7.116 0.648 -13.233 1.00 90.50 113 MET A CA 1
ATOM 932 C C . MET A 1 113 ? 7.860 -0.620 -13.650 1.00 90.50 113 MET A C 1
ATOM 934 O O . MET A 1 113 ? 8.955 -0.508 -14.197 1.00 90.50 113 MET A O 1
ATOM 938 N N . GLU A 1 114 ? 7.271 -1.793 -13.433 1.00 90.38 114 GLU A N 1
ATOM 939 C CA . GLU A 1 114 ? 7.839 -3.079 -13.835 1.00 90.38 114 GLU A CA 1
ATOM 940 C C . GLU A 1 114 ? 7.914 -3.206 -15.357 1.00 90.38 114 GLU A C 1
ATOM 942 O O . GLU A 1 114 ? 8.972 -3.558 -15.873 1.00 90.38 114 GLU A O 1
ATOM 947 N N . ILE A 1 115 ? 6.862 -2.816 -16.086 1.00 92.81 115 ILE A N 1
ATOM 948 C CA . ILE A 1 115 ? 6.869 -2.781 -17.558 1.00 92.81 115 ILE A CA 1
ATOM 949 C C . ILE A 1 115 ? 8.005 -1.894 -18.067 1.00 92.81 115 ILE A C 1
ATOM 951 O O . ILE A 1 115 ? 8.847 -2.344 -18.842 1.00 92.81 115 ILE A O 1
ATOM 955 N N . ARG A 1 116 ? 8.096 -0.656 -17.568 1.00 90.50 116 ARG A N 1
ATOM 956 C CA . ARG A 1 116 ? 9.149 0.285 -17.983 1.00 90.50 116 ARG A CA 1
ATOM 957 C C . ARG A 1 116 ? 10.549 -0.218 -17.651 1.00 90.50 116 ARG A C 1
ATOM 959 O O . ARG A 1 116 ? 11.506 0.096 -18.358 1.00 90.50 116 ARG A O 1
ATOM 966 N N . ASP A 1 117 ? 10.699 -0.945 -16.551 1.00 87.12 117 ASP A N 1
ATOM 967 C CA . ASP A 1 117 ? 11.977 -1.529 -16.167 1.00 87.12 117 ASP A CA 1
ATOM 968 C C . ASP A 1 117 ? 12.343 -2.723 -17.058 1.00 87.12 117 ASP A C 1
ATOM 970 O O . ASP A 1 117 ? 13.498 -2.814 -17.479 1.00 87.12 117 ASP A O 1
ATOM 974 N N . MET A 1 118 ? 11.378 -3.574 -17.417 1.00 87.56 118 MET A N 1
ATOM 975 C CA . MET A 1 118 ? 11.570 -4.655 -18.387 1.00 87.56 118 MET A CA 1
ATOM 976 C C . MET A 1 118 ? 11.973 -4.110 -19.761 1.00 87.56 118 MET A C 1
ATOM 978 O O . MET A 1 118 ? 12.971 -4.559 -20.324 1.00 87.56 118 MET A O 1
ATOM 982 N N . GLU A 1 119 ? 11.275 -3.089 -20.266 1.00 88.56 119 GLU A N 1
ATOM 983 C CA . GLU A 1 119 ? 11.605 -2.423 -21.534 1.00 88.56 119 GLU A CA 1
ATOM 984 C C . GLU A 1 119 ? 13.039 -1.876 -21.533 1.00 88.56 119 GLU A C 1
ATOM 986 O O . GLU A 1 119 ? 13.784 -2.069 -22.494 1.00 88.56 119 GLU A O 1
ATOM 991 N N . ARG A 1 120 ? 13.481 -1.247 -20.434 1.00 85.69 120 ARG A N 1
ATOM 992 C CA . ARG A 1 120 ? 14.869 -0.766 -20.319 1.00 85.69 120 ARG A CA 1
ATOM 993 C C . ARG A 1 120 ? 15.889 -1.896 -20.339 1.00 85.69 120 ARG A C 1
ATOM 995 O O . ARG A 1 120 ? 16.935 -1.724 -20.959 1.00 85.69 120 ARG A O 1
ATOM 1002 N N . ILE A 1 121 ? 15.621 -3.008 -19.656 1.00 85.25 121 ILE A N 1
ATOM 1003 C CA . ILE A 1 121 ? 16.526 -4.167 -19.628 1.00 85.25 121 ILE A CA 1
ATOM 1004 C C . ILE A 1 121 ? 16.653 -4.762 -21.034 1.00 85.25 121 ILE A C 1
ATOM 1006 O O . ILE A 1 121 ? 17.763 -5.026 -21.491 1.00 85.25 121 ILE A O 1
ATOM 1010 N N . ILE A 1 122 ? 15.536 -4.899 -21.754 1.00 84.56 122 ILE A N 1
ATOM 1011 C CA . ILE A 1 122 ? 15.525 -5.366 -23.146 1.00 84.56 122 ILE A CA 1
ATOM 1012 C C . ILE A 1 122 ? 16.339 -4.416 -24.037 1.00 84.56 122 ILE A C 1
ATOM 1014 O O . ILE A 1 122 ? 17.219 -4.871 -24.768 1.00 84.56 122 ILE A O 1
ATOM 1018 N N . CYS A 1 123 ? 16.120 -3.101 -23.927 1.00 76.12 123 CYS A N 1
ATOM 1019 C CA . CYS A 1 123 ? 16.888 -2.100 -24.670 1.00 76.12 123 CYS A CA 1
ATOM 1020 C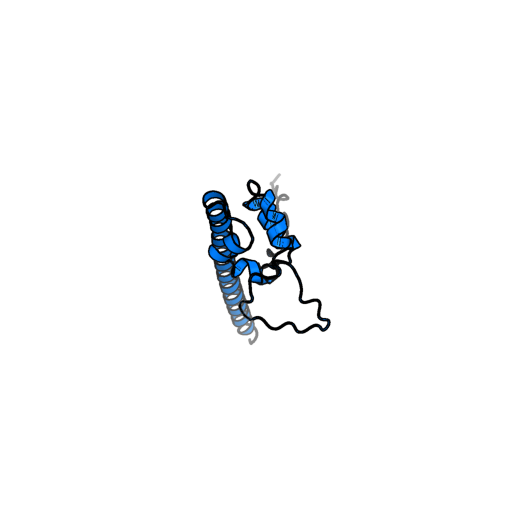 C . CYS A 1 123 ? 18.390 -2.148 -24.345 1.00 76.12 123 CYS A C 1
ATOM 1022 O O . CYS A 1 123 ? 19.215 -2.061 -25.250 1.00 76.12 123 CYS A O 1
ATOM 1024 N N . GLN A 1 124 ? 18.769 -2.322 -23.076 1.00 74.62 124 GLN A N 1
ATOM 1025 C CA . GLN A 1 124 ? 20.174 -2.453 -22.677 1.00 74.62 124 GLN A CA 1
ATOM 1026 C C . GLN A 1 124 ? 20.815 -3.711 -23.269 1.00 74.62 124 GLN A C 1
ATOM 1028 O O . GLN A 1 124 ? 21.889 -3.621 -23.859 1.00 74.62 124 GLN A O 1
ATOM 1033 N N . HIS A 1 125 ? 20.139 -4.860 -23.193 1.00 73.62 125 HIS A N 1
ATOM 1034 C CA . HIS A 1 125 ? 20.629 -6.101 -23.793 1.00 73.62 125 HIS A CA 1
ATOM 1035 C C . HIS A 1 125 ? 20.768 -6.003 -25.318 1.00 73.62 125 HIS A C 1
ATOM 1037 O O . HIS A 1 125 ? 21.734 -6.526 -25.875 1.00 73.62 125 HIS A O 1
ATOM 1043 N N . ALA A 1 126 ? 19.851 -5.309 -25.999 1.00 71.12 126 ALA A N 1
ATOM 1044 C CA . ALA A 1 126 ? 19.954 -5.053 -27.435 1.00 71.12 126 ALA A CA 1
ATOM 1045 C C . ALA A 1 126 ? 21.193 -4.204 -27.780 1.00 71.12 126 ALA A C 1
ATOM 1047 O O . ALA A 1 126 ? 21.933 -4.538 -28.704 1.00 71.12 126 ALA A O 1
ATOM 1048 N N . VAL A 1 127 ? 21.474 -3.155 -26.997 1.00 69.50 127 VAL A N 1
ATOM 1049 C CA . VAL A 1 127 ? 22.665 -2.304 -27.173 1.00 69.50 127 VAL A CA 1
ATOM 1050 C C . VAL A 1 127 ? 23.960 -3.084 -26.923 1.00 69.50 127 VAL A C 1
ATOM 1052 O O . VAL A 1 127 ? 24.897 -2.977 -27.714 1.00 69.50 127 VAL A O 1
ATOM 1055 N N . THR A 1 128 ? 24.021 -3.920 -25.881 1.00 67.06 128 THR A N 1
ATOM 1056 C CA . THR A 1 128 ? 25.210 -4.740 -25.586 1.00 67.06 128 THR A CA 1
ATOM 1057 C C . THR A 1 128 ? 25.493 -5.767 -26.686 1.00 67.06 128 THR A C 1
ATOM 1059 O O . THR A 1 128 ? 26.653 -5.962 -27.045 1.00 67.06 128 THR A O 1
ATOM 1062 N N . LYS A 1 129 ? 24.458 -6.379 -27.283 1.00 61.78 129 LYS A N 1
ATOM 1063 C CA . LYS A 1 129 ? 24.636 -7.303 -28.416 1.00 61.78 129 LYS A CA 1
ATOM 1064 C C . LYS A 1 129 ? 25.186 -6.610 -29.666 1.00 61.78 129 LYS A C 1
ATOM 1066 O O . LYS A 1 129 ? 26.038 -7.184 -30.332 1.00 61.78 129 LYS A O 1
ATOM 1071 N N . MET A 1 130 ? 24.767 -5.376 -29.959 1.00 58.75 130 MET A N 1
ATOM 1072 C CA . MET A 1 130 ? 25.311 -4.602 -31.088 1.00 58.75 130 MET A CA 1
ATOM 1073 C C . MET A 1 130 ? 26.759 -4.138 -30.862 1.00 58.75 130 MET A C 1
ATOM 1075 O O . MET A 1 130 ? 27.514 -4.007 -31.822 1.00 58.75 130 MET A O 1
ATOM 1079 N N . GLY A 1 131 ? 27.165 -3.908 -29.609 1.00 57.09 131 GLY A N 1
ATOM 1080 C CA . GLY A 1 131 ? 28.542 -3.535 -29.268 1.00 57.09 131 GLY A CA 1
ATOM 1081 C C . GLY A 1 131 ? 29.563 -4.657 -29.494 1.00 57.09 131 GLY A C 1
ATOM 1082 O O . GLY A 1 131 ? 30.704 -4.373 -29.840 1.00 57.09 131 GLY A O 1
ATOM 1083 N N . HIS A 1 132 ? 29.155 -5.923 -29.359 1.00 50.56 132 HIS A N 1
ATOM 1084 C CA . HIS A 1 132 ? 30.044 -7.079 -29.540 1.00 50.56 132 HIS A CA 1
ATOM 1085 C C . HIS A 1 132 ? 30.315 -7.424 -31.018 1.00 50.56 132 HIS A C 1
ATOM 1087 O O . HIS A 1 132 ? 31.279 -8.115 -31.319 1.00 50.56 132 HIS A O 1
ATOM 1093 N N . VAL A 1 133 ? 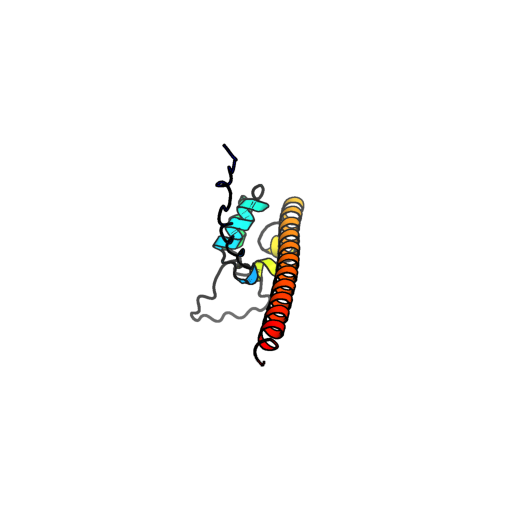29.495 -6.923 -31.949 1.00 54.50 133 VAL A N 1
ATOM 1094 C CA . VAL A 1 133 ? 29.644 -7.178 -33.397 1.00 54.50 133 VAL A CA 1
ATOM 1095 C C . VAL A 1 133 ? 30.638 -6.207 -34.058 1.00 54.50 133 VAL A C 1
ATOM 1097 O O . VAL A 1 133 ? 31.130 -6.483 -35.142 1.00 54.50 133 VAL A O 1
ATOM 1100 N N . LYS A 1 134 ? 31.002 -5.097 -33.399 1.00 53.34 134 LYS A N 1
ATOM 1101 C CA . LYS A 1 134 ? 31.950 -4.091 -33.925 1.00 53.34 134 LYS A CA 1
ATOM 1102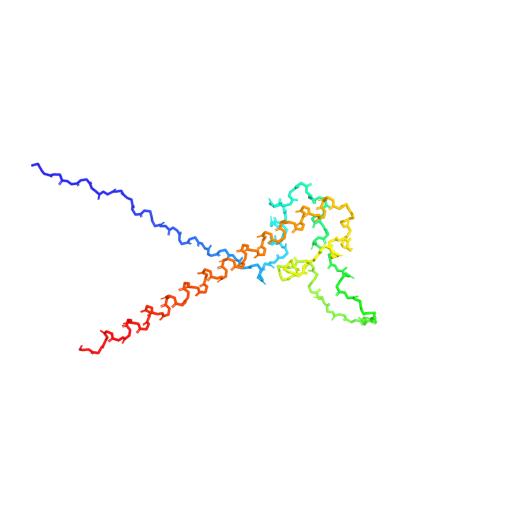 C C . LYS A 1 134 ? 33.417 -4.304 -33.507 1.00 53.34 134 LYS A C 1
ATOM 1104 O O . LYS A 1 134 ? 34.216 -3.389 -33.652 1.00 53.34 134 LYS A O 1
ATOM 1109 N N . GLY A 1 135 ? 33.758 -5.465 -32.942 1.00 50.31 135 GLY A N 1
ATOM 1110 C CA . GLY A 1 135 ? 35.101 -5.767 -32.418 1.00 50.31 135 GLY A CA 1
ATOM 1111 C C . GLY A 1 135 ? 35.906 -6.793 -33.221 1.00 50.31 135 GLY A C 1
ATOM 1112 O O . GLY A 1 135 ? 36.895 -7.297 -32.701 1.00 50.31 135 GLY A O 1
ATOM 1113 N N . ILE A 1 136 ? 35.468 -7.143 -34.433 1.00 49.16 136 ILE A N 1
ATOM 1114 C CA . ILE A 1 136 ? 36.179 -8.062 -35.332 1.00 49.16 136 ILE A CA 1
ATOM 1115 C C . ILE A 1 136 ? 36.360 -7.352 -36.679 1.00 49.16 136 ILE A C 1
ATOM 1117 O O . ILE A 1 136 ? 35.633 -7.628 -37.625 1.00 49.16 136 ILE A O 1
ATOM 1121 N N . GLU A 1 137 ? 37.289 -6.402 -36.723 1.00 39.06 137 GLU A N 1
ATOM 1122 C CA . GLU A 1 137 ? 37.992 -5.943 -37.930 1.00 39.06 137 GLU A CA 1
ATOM 1123 C C . GLU A 1 137 ? 39.417 -5.551 -37.534 1.00 39.06 137 GLU A C 1
ATOM 1125 O O . GLU A 1 137 ? 39.570 -4.877 -36.486 1.00 39.06 137 GLU A O 1
#

InterPro domains:
  IPR001660 Sterile alpha motif domain [PF07647] (70-103)
  IPR001660 Sterile alpha motif domain [PS50105] (25-109)
  IPR013761 Sterile alpha motif/pointed domain superfamily [G3DSA:1.10.150.50] (20-116)
  IPR013761 Sterile alpha motif/pointed domain superfamily [SSF47769] (17-113)
  IPR039144 Aveugle-like, SAM domain [cd09510] (20-112)
  IPR052268 Sterile alpha motif domain-containing protein [PTHR20843] (70-120)

pLDDT: mean 75.48, std 21.25, range [33.16, 97.88]

Secondary structure (DSSP, 8-state):
----------------PPPPPGGG--HHHHHHHHHHHSGGGGGGHHHHHH--SSS---------------S--HHHHTT--HHHHHHTT---HHHHHHHHHHHHHHHHHHHHHHHHHHHHHHHHHHHHHHHHTTS--

Foldseek 3Di:
DDDDDDDDDPPPPPPPPQPDFLQQADQVNVLVLCCVQVVVVNVCSVLQQQPDDPPDPDDDDDPDDDPPPGGCGSVNLLVDDLVNCVVSPVVDPVSSVSSRVSSVVVVVVNVVSVVVVVVVVVVVVVVVVVVVVPPDD

Mean predicted aligned error: 13.14 Å

Nearest PDB structures (foldseek):
  3bs7-assembly2_B  TM=9.992E-01  e=7.872E-08  Drosophila melanogaster

Sequence (137 aa):
MVEDTLNQGSRLRSKMARPKPVYLWTVTDVLKWYRRHCGEYCKYSELFLKAKGYIQHTKTPVASTEELPNEITGRALLRINDSSLQRMGIDNNCHRENIWREIVKQRLKTDIMEIRDMERIICQHAVTKMGHVKGIE

Radius of gyration: 23.55 Å; Cα contacts (8 Å, |Δi|>4): 78; chains: 1; bounding box: 56×67×57 Å